Protein AF-A0A2H9NA01-F1 (afdb_monomer_lite)

Structure (mmCIF, N/CA/C/O backbone):
data_AF-A0A2H9NA01-F1
#
_entry.id   AF-A0A2H9NA01-F1
#
loop_
_atom_site.group_PDB
_atom_site.id
_atom_site.type_symbol
_atom_site.label_atom_id
_atom_site.label_alt_id
_atom_site.label_comp_id
_atom_site.label_asym_id
_atom_site.label_entity_id
_atom_site.label_seq_id
_atom_site.pdbx_PDB_ins_code
_atom_site.Cartn_x
_atom_site.Cartn_y
_atom_site.Cartn_z
_atom_site.occupancy
_atom_site.B_iso_or_equiv
_atom_site.auth_seq_id
_atom_site.auth_comp_id
_atom_site.auth_asym_id
_atom_site.auth_atom_id
_atom_site.pdbx_PDB_model_num
ATOM 1 N N . MET A 1 1 ? 4.209 -8.240 17.372 1.00 66.50 1 MET A N 1
ATOM 2 C CA . MET A 1 1 ? 2.945 -7.808 16.763 1.00 66.50 1 MET A CA 1
ATOM 3 C C . MET A 1 1 ? 2.136 -9.057 16.558 1.00 66.50 1 MET A C 1
ATOM 5 O O . MET A 1 1 ? 2.581 -9.937 15.821 1.00 66.50 1 MET A O 1
ATOM 9 N N . ASP A 1 2 ? 1.059 -9.198 17.312 1.00 91.56 2 ASP A N 1
ATOM 10 C CA . ASP A 1 2 ? 0.168 -10.331 17.118 1.00 91.56 2 ASP A CA 1
ATOM 11 C C . ASP A 1 2 ? -0.781 -10.067 15.932 1.00 91.56 2 ASP A C 1
ATOM 13 O O . ASP A 1 2 ? -0.697 -9.052 15.229 1.00 91.56 2 ASP A O 1
ATOM 17 N N . ARG A 1 3 ? -1.635 -11.042 15.624 1.00 92.12 3 ARG A N 1
ATOM 18 C CA . ARG A 1 3 ? -2.572 -10.943 14.499 1.00 92.12 3 ARG A CA 1
ATOM 19 C C . ARG A 1 3 ? -3.682 -9.924 14.759 1.00 92.12 3 ARG A C 1
ATOM 21 O O . ARG A 1 3 ? -4.190 -9.340 13.798 1.00 92.12 3 ARG A O 1
ATOM 28 N N . ASP A 1 4 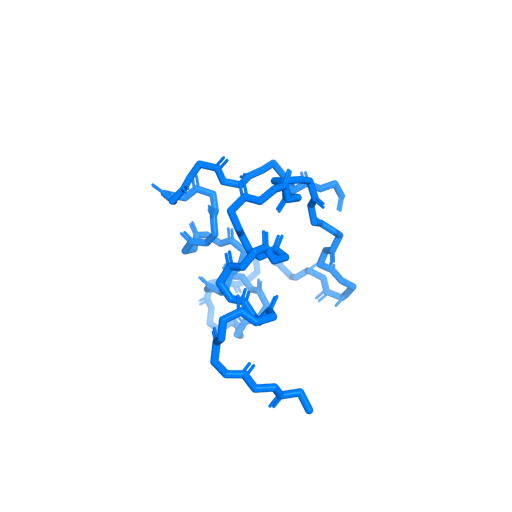? -4.054 -9.740 16.016 1.00 95.31 4 ASP A N 1
ATOM 29 C CA . ASP A 1 4 ? -5.131 -8.855 16.431 1.00 95.31 4 ASP A CA 1
ATOM 30 C C . ASP A 1 4 ? -4.669 -7.397 16.338 1.00 95.31 4 ASP A C 1
ATOM 32 O O . ASP A 1 4 ? -5.379 -6.591 15.735 1.00 95.31 4 ASP A O 1
ATOM 36 N N . ASP A 1 5 ? -3.426 -7.101 16.737 1.00 96.31 5 ASP A N 1
ATOM 37 C CA . ASP A 1 5 ? -2.761 -5.805 16.527 1.00 96.31 5 ASP A CA 1
ATOM 38 C C . ASP A 1 5 ? -2.782 -5.398 15.043 1.00 96.31 5 ASP A C 1
ATOM 40 O O . ASP A 1 5 ? -3.126 -4.272 14.667 1.00 96.31 5 ASP A O 1
ATOM 44 N N . LEU A 1 6 ? -2.406 -6.332 14.159 1.00 96.31 6 LEU A N 1
ATOM 45 C CA . LEU A 1 6 ? -2.360 -6.085 12.717 1.00 96.31 6 LEU A CA 1
ATOM 46 C C . LEU A 1 6 ? -3.760 -5.819 12.157 1.00 96.31 6 LEU A C 1
ATOM 48 O O . LEU A 1 6 ? -3.948 -4.930 11.319 1.00 96.31 6 LEU A O 1
ATOM 52 N N . ARG A 1 7 ? -4.751 -6.590 12.616 1.00 96.00 7 ARG A N 1
ATOM 53 C CA . ARG A 1 7 ? -6.143 -6.420 12.204 1.00 96.00 7 ARG A CA 1
ATOM 54 C C . ARG A 1 7 ? -6.690 -5.080 12.683 1.00 96.00 7 ARG A C 1
ATOM 56 O O . ARG A 1 7 ? -7.370 -4.416 11.899 1.00 96.00 7 ARG A O 1
ATOM 63 N N . GLU A 1 8 ? -6.380 -4.656 13.906 1.00 97.38 8 GLU A N 1
ATOM 64 C CA . GLU A 1 8 ? -6.773 -3.342 14.416 1.00 97.38 8 GLU A CA 1
ATOM 65 C C . GLU A 1 8 ? -6.199 -2.234 13.529 1.00 97.38 8 GLU A C 1
ATOM 67 O O . GLU A 1 8 ? -6.950 -1.408 13.012 1.00 97.38 8 GLU A O 1
ATOM 72 N N . ILE A 1 9 ? -4.893 -2.251 13.261 1.00 96.81 9 ILE A N 1
ATOM 73 C CA . ILE A 1 9 ? -4.241 -1.193 12.481 1.00 96.81 9 ILE A CA 1
ATOM 74 C C . ILE A 1 9 ? -4.836 -1.088 11.072 1.00 96.81 9 ILE A C 1
ATOM 76 O O . ILE A 1 9 ? -5.213 0.000 10.636 1.00 96.81 9 ILE A O 1
ATOM 80 N N . LEU A 1 10 ? -4.990 -2.213 10.369 1.00 95.69 10 LEU A N 1
ATOM 81 C CA . LEU A 1 10 ? -5.505 -2.219 8.995 1.00 9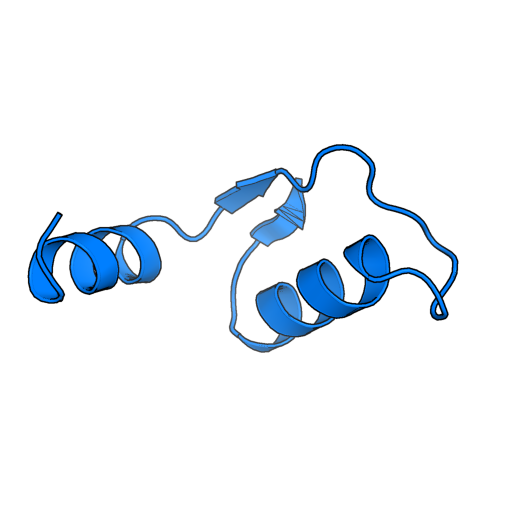5.69 10 LEU A CA 1
ATOM 82 C C . LEU A 1 10 ? -7.009 -1.910 8.899 1.00 95.69 10 LEU A C 1
ATOM 84 O O . LEU A 1 10 ? -7.502 -1.540 7.827 1.00 95.69 10 LEU A O 1
ATOM 88 N N . THR A 1 11 ? -7.767 -2.080 9.985 1.00 95.94 11 THR A N 1
ATOM 89 C CA . THR A 1 11 ? -9.195 -1.720 10.029 1.00 95.94 11 THR A CA 1
ATOM 90 C C . THR A 1 11 ? -9.406 -0.271 10.453 1.00 95.94 11 THR A C 1
ATOM 92 O O . THR A 1 11 ? -10.256 0.397 9.865 1.00 95.94 11 THR A O 1
ATOM 95 N N . ARG A 1 12 ? -8.605 0.232 11.397 1.00 97.50 12 ARG A N 1
ATOM 96 C CA . ARG A 1 12 ? -8.689 1.589 11.948 1.00 97.50 12 ARG A CA 1
ATOM 97 C C . ARG A 1 12 ? -8.104 2.655 11.024 1.00 97.50 12 ARG A C 1
ATOM 99 O O . ARG A 1 12 ? -8.701 3.718 10.875 1.00 97.50 12 ARG A O 1
ATOM 106 N N . TYR A 1 13 ? -6.958 2.392 10.398 1.00 97.56 13 TYR A N 1
ATOM 107 C CA . TYR A 1 13 ? -6.266 3.367 9.553 1.00 97.56 13 TYR A CA 1
ATOM 108 C C . TYR A 1 13 ? -6.498 3.057 8.074 1.00 97.56 13 TYR A C 1
ATOM 110 O O . TYR A 1 13 ? -6.012 2.057 7.549 1.00 97.56 13 TYR A O 1
ATOM 118 N N . LYS A 1 14 ? -7.257 3.922 7.390 1.00 97.62 14 LYS A N 1
ATOM 119 C CA . LYS A 1 14 ? -7.597 3.758 5.965 1.00 97.62 14 LYS A CA 1
ATOM 120 C C . LYS A 1 14 ? -6.829 4.666 5.018 1.00 97.62 14 LYS A C 1
ATOM 122 O O . LYS A 1 14 ? -6.842 4.403 3.822 1.00 97.62 14 LYS A O 1
ATOM 127 N N . THR A 1 15 ? -6.134 5.678 5.526 1.00 98.19 15 THR A N 1
ATOM 128 C CA . THR A 1 15 ? -5.265 6.532 4.712 1.00 98.19 15 THR A CA 1
ATOM 129 C C . THR A 1 15 ? -3.843 5.990 4.729 1.00 98.19 15 THR A C 1
ATOM 131 O O . THR A 1 15 ? -3.262 5.840 5.801 1.00 98.19 15 THR A O 1
ATOM 134 N N . VAL A 1 16 ? -3.289 5.691 3.555 1.00 97.50 16 VAL A N 1
ATOM 135 C CA . VAL A 1 16 ? -1.960 5.085 3.400 1.00 97.50 16 VAL A CA 1
ATOM 136 C C . VAL A 1 16 ? -1.177 5.836 2.330 1.00 97.50 16 VAL A C 1
ATOM 138 O O . VAL A 1 16 ? -1.665 6.023 1.221 1.00 97.50 16 VAL A O 1
ATOM 141 N N . ALA A 1 17 ? 0.056 6.224 2.641 1.00 97.62 17 ALA A N 1
ATOM 142 C CA . ALA A 1 17 ? 0.990 6.738 1.646 1.00 97.62 17 ALA A CA 1
ATOM 143 C C . ALA A 1 17 ? 1.756 5.573 1.0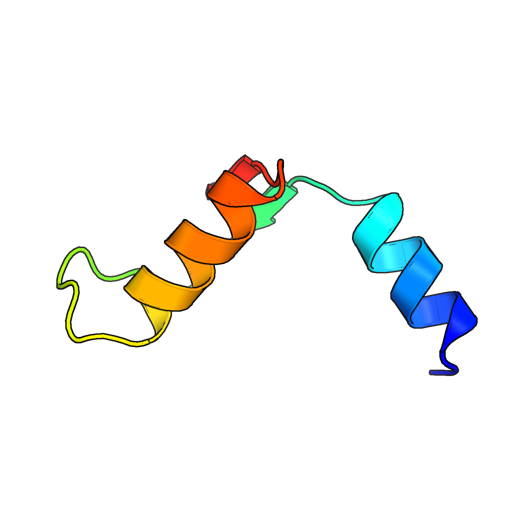04 1.00 97.62 17 ALA A C 1
ATOM 145 O O . ALA A 1 17 ? 2.330 4.741 1.710 1.00 97.62 17 ALA A O 1
ATOM 146 N N . VAL A 1 18 ? 1.797 5.519 -0.330 1.00 96.88 18 VAL A N 1
ATOM 147 C CA . VAL A 1 18 ? 2.626 4.545 -1.062 1.00 96.88 18 VAL A CA 1
ATOM 148 C C . VAL A 1 18 ? 3.884 5.251 -1.550 1.00 96.88 18 VAL A C 1
ATOM 150 O O . VAL A 1 18 ? 3.895 5.910 -2.589 1.00 96.88 18 VAL A O 1
ATOM 153 N N . VAL A 1 19 ? 4.965 5.120 -0.784 1.00 96.62 19 VAL A N 1
ATOM 154 C CA . VAL A 1 19 ? 6.257 5.728 -1.126 1.00 96.62 19 VAL A CA 1
ATOM 155 C C . VAL A 1 19 ? 6.819 5.059 -2.384 1.00 96.62 19 VAL A C 1
ATOM 157 O O . VAL A 1 19 ? 6.937 3.837 -2.444 1.00 96.62 19 VAL A O 1
ATOM 160 N N . GLY A 1 20 ? 7.156 5.855 -3.404 1.00 96.75 20 GLY A N 1
ATOM 161 C CA . GLY A 1 20 ? 7.629 5.334 -4.693 1.00 96.75 20 GLY A CA 1
ATOM 162 C C . GLY A 1 20 ? 6.517 4.777 -5.591 1.00 96.75 20 GLY A C 1
ATOM 163 O O . GLY A 1 20 ? 6.760 3.874 -6.399 1.00 96.75 20 GLY A O 1
ATOM 164 N N . LEU A 1 21 ? 5.287 5.285 -5.454 1.00 97.12 21 LEU A N 1
ATOM 165 C CA . LEU A 1 21 ? 4.180 4.918 -6.333 1.00 97.12 21 LEU A CA 1
ATOM 166 C C . LEU A 1 21 ? 4.531 5.187 -7.804 1.00 97.12 21 LEU A C 1
ATOM 168 O O . LEU A 1 21 ? 4.779 6.322 -8.209 1.00 97.12 21 LEU A O 1
ATOM 172 N N . SER A 1 22 ? 4.514 4.126 -8.607 1.00 97.50 22 SER A N 1
ATOM 173 C CA . SER A 1 22 ? 4.651 4.206 -10.058 1.00 97.50 22 SER A CA 1
ATOM 174 C C . SER A 1 22 ? 3.279 4.198 -10.731 1.00 97.50 22 SER A C 1
ATOM 176 O O . SER A 1 22 ? 2.328 3.611 -10.218 1.00 97.50 22 SER A O 1
ATOM 178 N N . ARG A 1 23 ? 3.186 4.815 -11.915 1.00 96.06 23 ARG A N 1
ATOM 179 C CA . ARG A 1 23 ? 2.013 4.729 -12.808 1.00 96.06 23 ARG A CA 1
ATOM 180 C C . ARG A 1 23 ? 2.079 3.538 -13.771 1.00 96.06 23 ARG A C 1
ATOM 182 O O . ARG A 1 23 ? 1.101 3.288 -14.464 1.00 96.06 23 ARG A O 1
ATOM 189 N N . ASP A 1 24 ? 3.217 2.851 -13.831 1.00 98.00 24 ASP A N 1
ATOM 190 C CA . ASP A 1 24 ? 3.448 1.672 -14.669 1.00 98.00 24 ASP A CA 1
ATOM 191 C C . ASP A 1 24 ? 2.770 0.430 -14.052 1.00 98.00 24 ASP A C 1
ATOM 193 O O . ASP A 1 24 ? 3.189 0.004 -12.970 1.00 98.00 24 ASP A O 1
ATOM 197 N N . PRO A 1 25 ? 1.768 -0.178 -14.720 1.00 97.38 25 PRO A N 1
ATOM 198 C CA . PRO A 1 25 ? 1.041 -1.336 -14.196 1.00 97.38 25 PRO A CA 1
ATOM 199 C C . PRO A 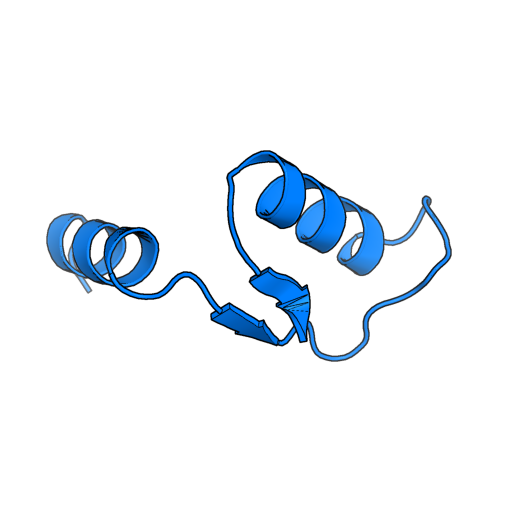1 25 ? 1.892 -2.589 -13.970 1.00 97.38 25 PRO A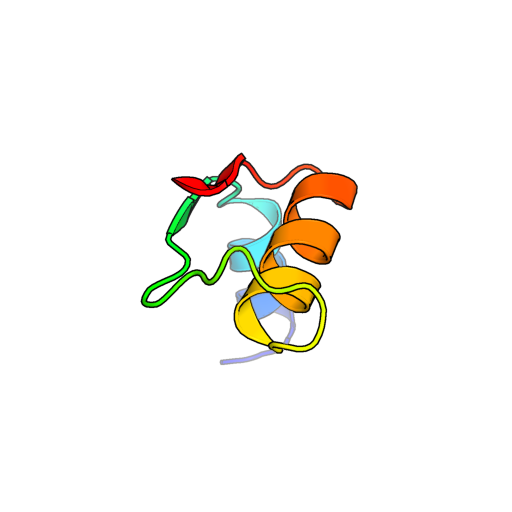 C 1
ATOM 201 O O . PRO A 1 25 ? 1.484 -3.475 -13.219 1.00 97.38 25 PRO A O 1
ATOM 204 N N . SER A 1 26 ? 3.071 -2.679 -14.596 1.00 97.75 26 SER A N 1
ATOM 205 C CA . SER A 1 26 ? 4.001 -3.790 -14.377 1.00 97.75 26 SER A CA 1
ATOM 206 C C . SER A 1 26 ? 4.723 -3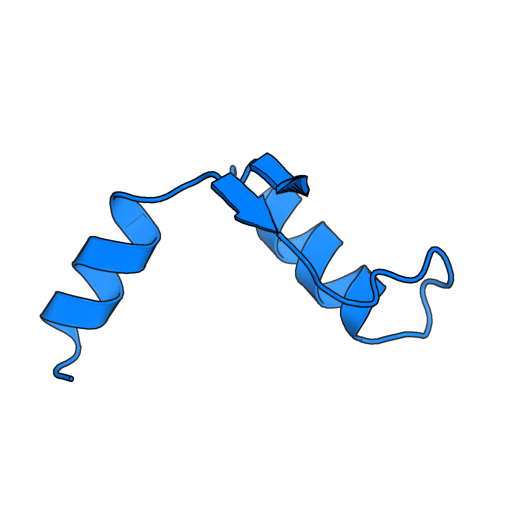.707 -13.026 1.00 97.75 26 SER A C 1
ATOM 208 O O . SER A 1 26 ? 5.271 -4.707 -12.563 1.00 97.75 26 SER A O 1
ATOM 210 N N . LYS A 1 27 ? 4.724 -2.534 -12.372 1.00 98.00 27 LYS A N 1
ATOM 211 C CA . LYS A 1 27 ? 5.399 -2.308 -11.088 1.00 98.00 27 LYS A CA 1
ATOM 212 C C . LYS A 1 27 ? 4.525 -2.736 -9.917 1.00 98.00 27 LYS A C 1
ATOM 214 O O . LYS A 1 27 ? 3.337 -2.423 -9.851 1.00 98.00 27 LYS A O 1
ATOM 219 N N . ASP A 1 28 ? 5.150 -3.337 -8.912 1.00 98.19 28 ASP A N 1
ATOM 220 C CA . ASP A 1 28 ? 4.442 -3.776 -7.707 1.00 98.19 28 ASP A CA 1
ATOM 221 C C . ASP A 1 28 ? 3.804 -2.617 -6.936 1.00 98.19 28 ASP A C 1
ATOM 223 O O . ASP A 1 28 ? 2.696 -2.766 -6.422 1.00 98.19 28 ASP A O 1
ATOM 227 N N . SER A 1 29 ? 4.436 -1.436 -6.915 1.00 97.88 29 SER A N 1
ATOM 228 C CA . SER A 1 29 ? 3.860 -0.262 -6.248 1.00 97.88 29 SER A CA 1
ATOM 229 C C . SER A 1 29 ? 2.530 0.176 -6.872 1.00 97.88 29 SER A C 1
ATOM 231 O O . SER A 1 29 ? 1.635 0.593 -6.137 1.00 97.88 29 SER A O 1
ATOM 233 N N . TYR A 1 30 ? 2.350 -0.001 -8.188 1.00 98.38 30 TYR A N 1
ATOM 234 C CA . TYR A 1 30 ? 1.059 0.214 -8.847 1.00 98.38 30 TYR A CA 1
ATOM 235 C C . TYR A 1 30 ? 0.030 -0.821 -8.382 1.00 98.38 30 TYR A C 1
ATOM 237 O O . TYR A 1 30 ? -1.057 -0.460 -7.931 1.00 98.38 30 TYR A O 1
ATOM 245 N N . ARG A 1 31 ? 0.390 -2.111 -8.436 1.00 98.19 31 ARG A N 1
ATOM 246 C CA . ARG A 1 31 ? -0.511 -3.230 -8.110 1.00 98.19 31 ARG A CA 1
ATOM 247 C C . ARG A 1 31 ? -0.993 -3.186 -6.659 1.00 98.19 31 ARG A C 1
ATOM 249 O O . ARG A 1 31 ? -2.177 -3.383 -6.396 1.00 98.19 31 ARG A O 1
ATOM 256 N N . VAL A 1 32 ? -0.095 -2.894 -5.718 1.00 97.75 32 VAL A N 1
ATOM 257 C CA . VAL A 1 32 ? -0.430 -2.769 -4.291 1.00 97.75 32 VAL A CA 1
ATOM 258 C C . VAL A 1 32 ? -1.343 -1.568 -4.050 1.00 97.75 32 VAL A C 1
ATOM 260 O O . VAL A 1 32 ? -2.366 -1.708 -3.382 1.00 97.75 32 VAL A O 1
ATOM 263 N N . ALA A 1 33 ? -1.027 -0.402 -4.622 1.00 98.00 33 ALA A N 1
ATOM 264 C CA . ALA A 1 33 ? -1.863 0.787 -4.470 1.00 98.00 33 ALA A CA 1
ATOM 265 C C . ALA A 1 33 ? -3.267 0.580 -5.056 1.00 98.00 33 ALA A C 1
ATOM 267 O O . ALA A 1 33 ? -4.259 0.983 -4.449 1.00 98.00 33 ALA A O 1
ATOM 268 N N . GLU A 1 34 ? -3.364 -0.076 -6.213 1.00 98.12 34 GLU A N 1
ATOM 269 C CA . GLU A 1 34 ? -4.640 -0.422 -6.832 1.00 98.12 34 GLU A CA 1
ATOM 270 C C . GLU A 1 34 ? -5.452 -1.384 -5.954 1.00 98.12 34 GLU A C 1
ATOM 272 O O . GLU A 1 34 ? -6.635 -1.143 -5.702 1.00 98.12 34 GLU A O 1
ATOM 277 N N . TYR A 1 35 ? -4.818 -2.442 -5.441 1.00 98.19 35 TYR A N 1
ATOM 278 C CA . TYR A 1 35 ? -5.461 -3.392 -4.538 1.00 98.19 35 TYR A CA 1
ATOM 279 C C . TYR A 1 35 ? -6.010 -2.693 -3.290 1.00 98.19 35 TYR A C 1
ATOM 281 O O . TYR A 1 35 ? -7.177 -2.880 -2.945 1.00 98.19 35 TYR A O 1
ATOM 289 N N . LEU A 1 36 ? -5.207 -1.847 -2.641 1.00 97.75 36 LEU A N 1
ATOM 290 C CA . LEU A 1 36 ? -5.621 -1.111 -1.447 1.00 97.75 36 LEU A CA 1
ATOM 291 C C . LEU A 1 36 ? -6.805 -0.176 -1.741 1.00 97.75 36 LEU A C 1
ATOM 293 O O . LEU A 1 36 ? -7.787 -0.192 -0.998 1.00 97.75 36 LEU A O 1
ATOM 297 N N . LYS A 1 37 ? -6.781 0.561 -2.861 1.00 97.12 37 LYS A N 1
ATOM 298 C CA . LYS A 1 37 ? -7.916 1.402 -3.289 1.00 97.12 37 LYS A CA 1
ATOM 299 C C . LYS A 1 37 ? -9.199 0.593 -3.471 1.00 97.12 37 LYS A C 1
ATOM 301 O O . LYS A 1 37 ? -10.248 0.991 -2.970 1.00 97.12 37 LYS A O 1
ATOM 306 N N . ARG A 1 38 ? -9.117 -0.568 -4.134 1.00 98.19 38 ARG A N 1
ATOM 307 C CA . ARG A 1 38 ? -10.262 -1.481 -4.323 1.00 98.19 38 ARG A CA 1
ATOM 308 C C . ARG A 1 38 ? -10.836 -1.996 -2.995 1.00 98.19 38 ARG A C 1
ATOM 310 O O . ARG A 1 38 ? -12.012 -2.332 -2.944 1.00 98.19 38 ARG A O 1
ATOM 317 N N . HIS A 1 39 ? -10.035 -2.013 -1.927 1.00 97.81 39 HIS A N 1
ATOM 318 C CA . HIS A 1 39 ? -10.437 -2.424 -0.575 1.00 97.81 39 HIS A CA 1
ATOM 319 C C . HIS A 1 39 ? -10.773 -1.242 0.355 1.00 97.81 39 HIS A C 1
ATOM 321 O O . HIS A 1 39 ? -10.804 -1.401 1.577 1.00 97.81 39 HIS A O 1
ATOM 327 N N . GLY A 1 40 ? -11.035 -0.057 -0.205 1.00 97.38 40 GLY A N 1
ATOM 328 C CA . GLY A 1 40 ? -11.525 1.101 0.547 1.00 97.38 40 GLY A CA 1
ATOM 329 C C . GLY A 1 40 ? -10.448 1.884 1.298 1.00 97.38 40 GLY A C 1
ATOM 330 O O . GLY A 1 40 ? -10.780 2.677 2.176 1.00 97.38 40 GLY A O 1
ATOM 331 N N . PHE A 1 41 ? -9.168 1.681 0.977 1.00 98.31 41 PHE A N 1
ATOM 332 C CA . PHE A 1 41 ? -8.102 2.548 1.472 1.00 98.31 41 PHE A CA 1
ATOM 333 C C . PHE A 1 41 ? -7.985 3.812 0.609 1.00 98.31 41 PHE A C 1
ATOM 335 O O . PHE A 1 41 ? -8.067 3.768 -0.620 1.00 98.31 41 PHE A O 1
ATOM 342 N N . HIS A 1 42 ? -7.752 4.944 1.263 1.00 98.12 42 HIS A N 1
ATOM 343 C CA . HIS A 1 42 ? -7.427 6.214 0.636 1.00 98.12 42 HIS A CA 1
ATOM 344 C C . HIS A 1 42 ? -5.907 6.324 0.475 1.00 98.12 42 HIS A C 1
ATOM 346 O O . HIS A 1 42 ? -5.172 6.230 1.455 1.00 98.12 42 HIS A O 1
ATOM 352 N N . ILE A 1 43 ? -5.429 6.499 -0.759 1.00 96.88 43 ILE A N 1
ATOM 353 C CA . ILE A 1 43 ? -3.993 6.623 -1.044 1.00 96.88 43 ILE A CA 1
ATOM 354 C C . ILE A 1 43 ? -3.642 8.091 -1.263 1.00 96.88 43 ILE A C 1
ATOM 356 O O . ILE A 1 43 ? -4.288 8.731 -2.098 1.00 96.88 43 ILE A O 1
ATOM 360 N N . VAL A 1 44 ? -2.623 8.571 -0.543 1.00 93.75 44 VAL A N 1
ATOM 361 C CA . VAL A 1 44 ? -2.067 9.936 -0.626 1.00 93.75 44 VAL A CA 1
ATOM 362 C C . VAL A 1 44 ? -0.649 9.948 -1.177 1.00 93.75 44 VAL A C 1
ATOM 364 O O . VAL A 1 44 ? 0.071 8.938 -0.985 1.00 93.75 44 VAL A O 1
#

Foldseek 3Di:
DDPVVVVCCVVVAQEDEQPPQDPDPVDPSVVVVVVSVVVRHHYD

pLDDT: mean 96.32, std 4.78, range [66.5, 98.38]

Radius of gyration: 11.77 Å; chains: 1; bounding box: 19×21×32 Å

Sequence (44 aa):
MDRDDLREILTRYKTVAVVGLSRDPSKDSYRVAEYLKRHGFHIV

Secondary structure (DSSP, 8-state):
--HHHHHHHHHH--EE--TT--S-TTSHHHHHHHHHHHTTPEE-